Protein AF-A0A3B0WSG7-F1 (afdb_monomer_lite)

InterPro domains:
  IPR001296 Glycosyl transferase, family 1 [PF00534] (66-148)

Secondary structure (DSSP, 8-state):
-HHHHHHHHH-S-EEESSHHHHHHHHHHHTS--GGGEEE-PPP--GGGGS---GGGGTT-SS-PPTT--EEEEES-BSGGG-HHHHHHHHHHHGGG---EEEEES-B-TT-HHHHHHHHT-TTGGGEEEEES--HHHHHHHHHH-SEE-

Sequence (149 aa):
MAGIKTAIKRADKLVAVSSATADAIETIAKHSLGDRLSVIHEGVSDYFYQESTKGCLSCLDDLPEDGVPFFLWTGSLNPRKNLSNVLDAYECIAGNIPQNLVLAGGLGWDNNKSLERISRSKFNDRIHRPGFVSDDQLRALYSSASAFM

pLDDT: mean 94.91, std 4.48, range [59.47, 98.75]

Structure (mmCIF, N/CA/C/O backbone):
data_AF-A0A3B0WSG7-F1
#
_entry.id   AF-A0A3B0WSG7-F1
#
loop_
_atom_site.group_PDB
_atom_site.id
_atom_site.type_symbol
_atom_site.label_atom_id
_atom_site.label_alt_id
_atom_site.label_comp_id
_atom_site.label_asym_id
_atom_site.label_entity_id
_atom_site.label_seq_id
_atom_site.pdbx_PDB_ins_code
_atom_site.Cartn_x
_atom_site.Cartn_y
_atom_site.Cartn_z
_atom_site.occupancy
_atom_site.B_iso_or_equiv
_atom_site.auth_seq_id
_atom_site.auth_comp_id
_atom_site.auth_asym_id
_atom_site.auth_atom_id
_atom_site.pdbx_PDB_model_num
ATOM 1 N N . MET A 1 1 ? 18.872 -9.810 -13.959 1.00 59.47 1 MET A N 1
ATOM 2 C CA . MET A 1 1 ? 19.153 -8.570 -14.732 1.00 59.47 1 MET A CA 1
ATOM 3 C C . MET A 1 1 ? 19.276 -8.754 -16.252 1.00 59.47 1 MET A C 1
ATOM 5 O O . MET A 1 1 ? 19.163 -7.755 -16.953 1.00 59.47 1 MET A O 1
ATOM 9 N N . ALA A 1 2 ? 19.493 -9.963 -16.797 1.00 70.44 2 ALA A N 1
ATOM 10 C CA . ALA A 1 2 ? 19.655 -10.149 -18.249 1.00 70.44 2 ALA A CA 1
ATOM 11 C C . ALA A 1 2 ? 18.424 -9.714 -19.079 1.00 70.44 2 ALA A C 1
ATOM 13 O O . ALA A 1 2 ? 18.592 -9.097 -20.126 1.00 70.44 2 ALA A O 1
ATOM 14 N N . GLY A 1 3 ? 17.202 -9.941 -18.578 1.00 85.25 3 GLY A N 1
ATOM 15 C CA . GLY A 1 3 ? 15.961 -9.596 -19.289 1.00 85.25 3 GLY A CA 1
ATOM 16 C C . GLY A 1 3 ? 15.790 -8.101 -19.586 1.00 85.25 3 GLY A C 1
ATOM 17 O O . GLY A 1 3 ? 15.513 -7.738 -20.724 1.00 85.25 3 GLY A O 1
ATOM 18 N N . ILE A 1 4 ? 16.042 -7.225 -18.605 1.00 88.44 4 ILE A N 1
ATOM 19 C CA . ILE A 1 4 ? 15.897 -5.765 -18.774 1.00 88.44 4 ILE A CA 1
ATOM 20 C C . ILE A 1 4 ? 16.884 -5.224 -19.815 1.00 88.44 4 ILE A C 1
ATOM 22 O O . ILE A 1 4 ? 16.496 -4.466 -20.697 1.00 88.44 4 ILE A O 1
ATOM 26 N N . LYS A 1 5 ? 18.154 -5.649 -19.770 1.00 92.50 5 LYS A N 1
ATOM 27 C CA . LYS A 1 5 ? 19.161 -5.218 -20.756 1.00 92.50 5 LYS A CA 1
ATOM 28 C C . LYS A 1 5 ? 18.789 -5.646 -22.176 1.00 92.50 5 LYS A C 1
ATOM 30 O O . LYS A 1 5 ? 19.021 -4.896 -23.120 1.00 92.50 5 LYS A O 1
ATOM 35 N N . THR A 1 6 ? 18.213 -6.836 -22.329 1.00 94.44 6 THR A N 1
ATOM 36 C CA . THR A 1 6 ? 17.711 -7.313 -23.620 1.00 94.44 6 THR A CA 1
ATOM 37 C C . THR A 1 6 ? 16.527 -6.479 -24.101 1.00 94.44 6 THR A C 1
ATOM 39 O O . THR A 1 6 ? 16.524 -6.080 -25.262 1.00 94.44 6 THR A O 1
ATOM 42 N N . ALA A 1 7 ? 15.571 -6.160 -23.223 1.00 94.25 7 ALA A N 1
ATOM 43 C CA . ALA A 1 7 ? 14.440 -5.296 -23.559 1.00 94.25 7 ALA A CA 1
ATOM 44 C C . ALA A 1 7 ? 14.907 -3.906 -24.021 1.00 94.25 7 ALA A C 1
ATOM 46 O O . ALA A 1 7 ? 14.516 -3.464 -25.095 1.00 94.25 7 ALA A O 1
ATOM 47 N N . ILE A 1 8 ? 15.839 -3.278 -23.292 1.00 95.56 8 ILE A N 1
ATOM 48 C CA . ILE A 1 8 ? 16.425 -1.976 -23.664 1.00 95.56 8 ILE A CA 1
ATOM 49 C C . ILE A 1 8 ? 17.052 -2.017 -25.065 1.00 95.56 8 ILE A C 1
ATOM 51 O O . ILE A 1 8 ? 16.912 -1.081 -25.851 1.00 95.56 8 ILE A O 1
ATOM 55 N N . LYS A 1 9 ? 17.747 -3.107 -25.401 1.00 93.50 9 LYS A N 1
ATOM 56 C CA . LYS A 1 9 ? 18.405 -3.250 -26.706 1.00 93.50 9 LYS A CA 1
ATOM 57 C C . LYS A 1 9 ? 17.440 -3.527 -27.855 1.00 93.50 9 LYS A C 1
ATOM 59 O O . LYS A 1 9 ? 17.749 -3.145 -28.975 1.00 93.50 9 LYS A O 1
ATOM 64 N N . ARG A 1 10 ? 16.341 -4.242 -27.604 1.00 95.06 10 ARG A N 1
ATOM 65 C CA . ARG A 1 10 ? 15.516 -4.840 -28.668 1.00 95.06 10 ARG A CA 1
ATOM 66 C C . ARG A 1 10 ? 14.150 -4.198 -28.861 1.00 95.06 10 ARG A C 1
ATOM 68 O O . ARG A 1 10 ? 13.593 -4.365 -29.933 1.00 95.06 10 ARG A O 1
ATOM 75 N N . ALA A 1 11 ? 13.593 -3.547 -27.845 1.00 96.25 11 ALA A N 1
ATOM 76 C CA . ALA A 1 11 ? 12.258 -2.970 -27.939 1.00 96.25 11 ALA A CA 1
ATOM 77 C C . ALA A 1 11 ? 12.281 -1.657 -28.732 1.00 96.25 11 ALA A C 1
ATOM 79 O O . ALA A 1 11 ? 13.134 -0.805 -28.484 1.00 96.25 11 ALA A O 1
ATOM 80 N N . ASP A 1 12 ? 11.325 -1.452 -29.634 1.00 97.00 12 ASP A N 1
ATOM 81 C CA . ASP A 1 12 ? 11.186 -0.187 -30.369 1.00 97.00 12 ASP A CA 1
ATOM 82 C C . ASP A 1 12 ? 10.800 0.970 -29.435 1.00 97.00 12 ASP A C 1
ATOM 84 O O . ASP A 1 12 ? 11.291 2.093 -29.571 1.00 97.00 12 ASP A O 1
ATOM 88 N N . LYS A 1 13 ? 9.972 0.662 -28.430 1.00 97.38 13 LYS A N 1
ATOM 89 C CA . LYS A 1 13 ? 9.544 1.564 -27.359 1.00 97.38 13 LYS A CA 1
ATOM 90 C C . LYS A 1 13 ? 9.622 0.880 -25.997 1.00 97.38 13 LYS A C 1
ATOM 92 O O . LYS A 1 13 ? 9.387 -0.319 -25.866 1.00 97.38 13 LYS A O 1
ATOM 97 N N . LEU A 1 14 ? 9.926 1.672 -24.980 1.00 97.56 14 LEU A N 1
ATOM 98 C CA . LEU A 1 14 ? 9.943 1.310 -23.572 1.00 97.56 14 LEU A CA 1
ATOM 99 C C . LEU A 1 14 ? 8.928 2.195 -22.857 1.00 97.56 14 LEU A C 1
ATOM 101 O O . LEU A 1 14 ? 8.949 3.415 -23.009 1.00 97.56 14 LEU A O 1
ATOM 105 N N . VAL A 1 15 ? 8.056 1.577 -22.069 1.00 97.50 15 VAL A N 1
ATOM 106 C CA . VAL A 1 15 ? 7.069 2.290 -21.259 1.00 97.50 15 VAL A CA 1
ATOM 107 C C . VAL A 1 15 ? 7.414 2.085 -19.793 1.00 97.50 15 VAL A C 1
ATOM 109 O O . VAL A 1 15 ? 7.521 0.950 -19.328 1.00 97.50 15 VAL A O 1
ATOM 112 N N . ALA A 1 16 ? 7.609 3.186 -19.077 1.00 97.62 16 ALA A N 1
ATOM 113 C CA . ALA A 1 16 ? 7.813 3.203 -17.638 1.00 97.62 16 ALA A CA 1
ATOM 114 C C . ALA A 1 16 ? 6.563 3.750 -16.944 1.00 97.62 16 ALA A C 1
ATOM 116 O O . ALA A 1 16 ? 6.000 4.751 -17.375 1.00 97.62 16 ALA A O 1
ATOM 117 N N . VAL A 1 17 ? 6.165 3.133 -15.831 1.00 97.62 17 VAL A N 1
ATOM 118 C CA . VAL A 1 17 ? 4.973 3.551 -15.064 1.00 97.62 17 VAL A CA 1
ATOM 119 C C . VAL A 1 17 ? 5.186 4.828 -14.235 1.00 97.62 17 VAL A C 1
ATOM 121 O O . VAL A 1 17 ? 4.253 5.388 -13.664 1.00 97.62 17 VAL A O 1
ATOM 124 N N . SER A 1 18 ? 6.432 5.297 -14.128 1.00 98.00 18 SER A N 1
ATOM 125 C CA . SER A 1 18 ? 6.816 6.504 -13.388 1.00 98.00 18 SER A CA 1
ATOM 126 C C . SER A 1 18 ? 8.165 7.044 -13.860 1.00 98.00 18 SER A C 1
ATOM 128 O O . SER A 1 18 ? 8.963 6.301 -14.438 1.00 98.00 18 SER A O 1
ATOM 130 N N . SER A 1 19 ? 8.452 8.312 -13.542 1.00 97.44 19 SER A N 1
ATOM 131 C CA . SER A 1 19 ? 9.776 8.920 -13.738 1.00 97.44 19 SER A CA 1
ATOM 132 C C . SER A 1 19 ? 10.869 8.142 -13.004 1.00 97.44 19 SER A C 1
ATOM 134 O O . SER A 1 19 ? 11.863 7.779 -13.612 1.00 97.44 19 SER A O 1
ATOM 136 N N . ALA A 1 20 ? 10.630 7.737 -11.754 1.00 97.38 20 ALA A N 1
ATOM 137 C CA . ALA A 1 20 ? 11.580 6.922 -10.992 1.00 97.38 20 ALA A CA 1
ATOM 138 C C . ALA A 1 20 ? 11.936 5.596 -11.696 1.00 97.38 20 ALA A C 1
ATOM 140 O O . ALA A 1 20 ? 13.078 5.136 -11.647 1.00 97.38 20 ALA A O 1
ATOM 141 N N . THR A 1 21 ? 10.966 4.969 -12.372 1.00 96.38 21 THR A N 1
ATOM 142 C CA . THR A 1 21 ? 11.221 3.754 -13.163 1.00 96.38 21 THR A CA 1
ATOM 143 C C . THR A 1 21 ? 11.988 4.076 -14.444 1.00 96.38 21 THR A C 1
ATOM 145 O O . THR A 1 21 ? 12.886 3.319 -14.811 1.00 96.38 21 THR A O 1
ATOM 148 N N . ALA A 1 22 ? 11.677 5.193 -15.106 1.00 96.88 22 ALA A N 1
ATOM 149 C CA . ALA A 1 22 ? 12.412 5.668 -16.275 1.00 96.88 22 ALA A CA 1
ATOM 150 C C . ALA A 1 22 ? 13.886 5.955 -15.939 1.00 96.88 22 ALA A C 1
ATOM 152 O O . ALA A 1 22 ? 14.772 5.407 -16.595 1.00 96.88 22 ALA A O 1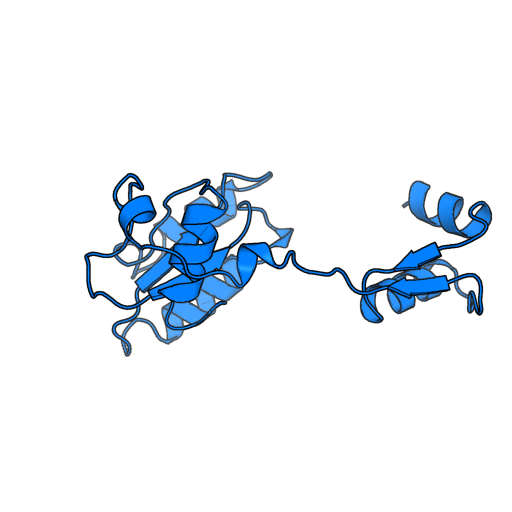
ATOM 153 N N . ASP A 1 23 ? 14.149 6.682 -14.852 1.00 96.81 23 ASP A N 1
ATOM 154 C CA . ASP A 1 23 ? 15.497 6.992 -14.365 1.00 96.81 23 ASP A CA 1
ATOM 155 C C . ASP A 1 23 ? 16.289 5.713 -14.052 1.00 96.81 23 ASP A C 1
ATOM 157 O O . ASP A 1 23 ? 17.471 5.583 -14.387 1.00 96.81 23 ASP A O 1
ATOM 161 N N . ALA A 1 24 ? 15.631 4.715 -13.450 1.00 96.38 24 ALA A N 1
ATOM 162 C CA . ALA A 1 24 ? 16.240 3.416 -13.183 1.00 96.38 24 ALA A CA 1
ATOM 163 C C . ALA A 1 24 ? 16.593 2.663 -14.479 1.00 96.38 24 ALA A C 1
ATOM 165 O O . ALA A 1 24 ? 17.652 2.033 -14.563 1.00 96.38 24 ALA A O 1
ATOM 166 N N . ILE A 1 25 ? 15.737 2.732 -15.503 1.00 96.19 25 ILE A N 1
ATOM 167 C CA . ILE A 1 25 ? 15.999 2.136 -16.819 1.00 96.19 25 ILE A CA 1
ATOM 168 C C . ILE A 1 25 ? 17.192 2.828 -17.490 1.00 96.19 25 ILE A C 1
ATOM 170 O O . ILE A 1 25 ? 18.094 2.131 -17.961 1.00 96.19 25 ILE A O 1
ATOM 174 N N . GLU A 1 26 ? 17.251 4.162 -17.497 1.00 96.38 26 GLU A N 1
ATOM 175 C CA . GLU A 1 26 ? 18.375 4.912 -18.077 1.00 96.38 26 GLU A CA 1
ATOM 176 C C . GLU A 1 26 ? 19.685 4.670 -17.316 1.00 96.38 26 GLU A C 1
ATOM 178 O O . GLU A 1 26 ? 20.734 4.465 -17.931 1.00 96.38 26 GLU A O 1
ATOM 183 N N . THR A 1 27 ? 19.625 4.554 -15.987 1.00 96.69 27 THR A N 1
ATOM 184 C CA . THR A 1 27 ? 20.773 4.157 -15.154 1.00 96.69 27 THR A CA 1
ATOM 185 C C . THR A 1 27 ? 21.321 2.790 -15.578 1.00 96.69 27 THR A C 1
ATOM 187 O O . THR A 1 27 ? 22.534 2.596 -15.694 1.00 96.69 27 THR A O 1
ATOM 190 N N . ILE A 1 28 ? 20.439 1.825 -15.862 1.00 95.88 28 ILE A N 1
ATOM 191 C CA . ILE A 1 28 ? 20.833 0.497 -16.356 1.00 95.88 28 ILE A CA 1
ATOM 192 C C . ILE A 1 28 ? 21.373 0.572 -17.793 1.00 95.88 28 ILE A C 1
ATOM 194 O O . ILE A 1 28 ? 22.318 -0.154 -18.126 1.00 95.88 28 ILE A O 1
ATOM 198 N N . ALA A 1 29 ? 20.787 1.424 -18.638 1.00 94.75 29 ALA A N 1
ATOM 199 C CA . ALA A 1 29 ? 21.210 1.649 -20.017 1.00 94.75 29 ALA A CA 1
ATOM 200 C C . ALA A 1 29 ? 22.574 2.355 -20.103 1.00 94.75 29 ALA A C 1
ATOM 202 O O . ALA A 1 29 ? 23.322 2.116 -21.054 1.00 94.75 29 ALA A O 1
ATOM 203 N N . LYS A 1 30 ? 22.923 3.165 -19.094 1.00 95.94 30 LYS A N 1
ATOM 204 C CA . LYS A 1 30 ? 24.114 4.033 -19.033 1.00 95.94 30 LYS A CA 1
ATOM 205 C C . LYS A 1 30 ? 24.153 5.125 -20.111 1.00 95.94 30 LYS A C 1
ATOM 207 O O . LYS A 1 30 ? 25.223 5.640 -20.421 1.00 95.94 30 LYS A O 1
ATOM 212 N N . HIS A 1 31 ? 23.013 5.434 -20.714 1.00 94.00 31 HIS A N 1
ATOM 213 C CA . HIS A 1 31 ? 22.826 6.505 -21.689 1.00 94.00 31 HIS A CA 1
ATOM 214 C C . HIS A 1 31 ? 21.348 6.898 -21.708 1.00 94.00 31 HIS A C 1
ATOM 216 O O . HIS A 1 31 ? 20.500 6.098 -21.306 1.00 94.00 31 HIS A O 1
ATOM 222 N N . SER A 1 32 ? 21.050 8.107 -22.191 1.00 95.50 32 SER A N 1
ATOM 223 C CA . SER A 1 32 ? 19.661 8.522 -22.375 1.00 95.50 32 SER A CA 1
ATOM 224 C C . SER A 1 32 ? 19.015 7.748 -23.518 1.00 95.50 32 SER A C 1
ATOM 226 O O . SER A 1 32 ? 19.629 7.533 -24.567 1.00 95.50 32 SER A O 1
ATOM 228 N N . LEU A 1 33 ? 17.770 7.330 -23.305 1.00 96.19 33 LEU A N 1
ATOM 229 C CA . LEU A 1 33 ? 16.983 6.585 -24.285 1.00 96.19 33 LEU A CA 1
ATOM 230 C C . LEU A 1 33 ? 16.101 7.500 -25.148 1.00 96.19 33 LEU A C 1
ATOM 232 O O . LEU A 1 33 ? 15.540 7.027 -26.141 1.00 96.19 33 LEU A O 1
ATOM 236 N N . GLY A 1 34 ? 16.020 8.794 -24.811 1.00 95.31 34 GLY A N 1
ATOM 237 C CA . GLY A 1 34 ? 15.264 9.807 -25.550 1.00 95.31 34 GLY A CA 1
ATOM 238 C C . GLY A 1 34 ? 13.836 9.356 -25.857 1.00 95.31 34 GLY A C 1
ATOM 239 O O . GLY A 1 34 ? 13.182 8.719 -25.032 1.00 95.31 34 GLY A O 1
ATOM 240 N N . ASP A 1 35 ? 13.386 9.592 -27.089 1.00 96.00 35 ASP A N 1
ATOM 241 C CA . ASP A 1 35 ? 12.029 9.260 -27.541 1.00 96.00 35 ASP A CA 1
ATOM 242 C C . ASP A 1 35 ? 11.680 7.768 -27.449 1.00 96.00 35 ASP A C 1
ATOM 244 O O . ASP A 1 35 ? 10.510 7.403 -27.574 1.00 96.00 35 ASP A O 1
ATOM 248 N N . ARG A 1 36 ? 12.654 6.866 -27.271 1.00 96.88 36 ARG A N 1
ATOM 249 C CA . ARG A 1 36 ? 12.363 5.435 -27.097 1.00 96.88 36 ARG A CA 1
ATOM 250 C C . ARG A 1 36 ? 11.786 5.112 -25.725 1.00 96.88 36 ARG A C 1
ATOM 252 O O . ARG A 1 36 ? 11.181 4.052 -25.598 1.00 96.88 36 ARG A O 1
ATOM 259 N N . LEU A 1 37 ? 11.954 5.978 -24.728 1.00 97.88 37 LEU A N 1
ATOM 260 C CA . LEU A 1 37 ? 11.421 5.795 -23.384 1.00 97.88 37 LEU A CA 1
ATOM 261 C C . LEU A 1 37 ? 10.303 6.805 -23.124 1.00 97.88 37 LEU A C 1
ATOM 263 O O . LEU A 1 37 ? 10.493 8.009 -23.246 1.00 97.88 37 LEU A O 1
ATOM 267 N N . SER A 1 38 ? 9.128 6.312 -22.750 1.00 98.19 38 SER A N 1
ATOM 268 C CA . SER A 1 38 ? 7.984 7.153 -22.397 1.00 98.19 38 SER A CA 1
ATOM 269 C C . SER A 1 38 ? 7.476 6.797 -21.008 1.00 98.19 38 SER A C 1
ATOM 271 O O . SER A 1 38 ? 7.369 5.620 -20.658 1.00 98.19 38 SER A O 1
ATOM 273 N N . VAL A 1 39 ? 7.152 7.820 -20.218 1.00 98.38 39 VAL A N 1
ATOM 274 C CA . VAL A 1 39 ? 6.482 7.643 -18.929 1.00 98.38 39 VAL A CA 1
ATOM 275 C C . VAL A 1 39 ? 4.980 7.676 -19.166 1.00 98.38 39 VAL A C 1
ATOM 277 O O . VAL A 1 39 ? 4.450 8.680 -19.636 1.00 98.38 39 VAL A O 1
ATOM 280 N N . ILE A 1 40 ? 4.303 6.577 -18.849 1.00 97.81 40 ILE A N 1
ATOM 281 C CA . ILE A 1 40 ? 2.843 6.476 -18.880 1.00 97.81 40 ILE A CA 1
ATOM 282 C C . ILE A 1 40 ? 2.412 6.013 -17.496 1.00 97.81 40 ILE A C 1
ATOM 284 O O . ILE A 1 40 ? 2.643 4.864 -17.128 1.00 97.81 40 ILE A O 1
ATOM 288 N N . HIS A 1 41 ? 1.823 6.923 -16.723 1.00 97.75 41 HIS A N 1
ATOM 289 C CA . HIS A 1 41 ? 1.336 6.606 -15.386 1.00 97.75 41 HIS A CA 1
ATOM 290 C C . HIS A 1 41 ? 0.197 5.587 -15.443 1.00 97.75 41 HIS A C 1
ATOM 292 O O . HIS A 1 41 ? -0.661 5.650 -16.325 1.00 97.75 41 HIS A O 1
ATOM 298 N N . GLU A 1 42 ? 0.194 4.655 -14.491 1.00 97.00 42 GLU A N 1
ATOM 299 C CA . GLU A 1 42 ? -0.926 3.735 -14.320 1.00 97.00 42 GLU A CA 1
ATOM 300 C C . GLU A 1 42 ? -2.179 4.523 -13.927 1.00 97.00 42 GLU A C 1
ATOM 302 O O . GLU A 1 42 ? -2.133 5.420 -13.084 1.00 97.00 42 GLU A O 1
ATOM 307 N N . GLY A 1 43 ? -3.295 4.193 -14.571 1.00 95.75 43 GLY A N 1
ATOM 308 C CA . GLY A 1 43 ? -4.606 4.704 -14.200 1.00 95.75 43 GLY A CA 1
ATOM 309 C C . GLY A 1 43 ? -5.283 3.798 -13.177 1.00 95.75 43 GLY A C 1
ATOM 310 O O . GLY A 1 43 ? -4.903 2.642 -12.992 1.00 95.75 43 GLY A O 1
ATOM 311 N N . VAL A 1 44 ? -6.341 4.314 -12.564 1.00 95.56 44 VAL A N 1
ATOM 312 C CA . VAL A 1 44 ? -7.289 3.526 -11.775 1.00 95.56 44 VAL A CA 1
ATOM 313 C C . VAL A 1 44 ? -8.652 3.580 -12.462 1.00 95.56 44 VAL A C 1
ATOM 315 O O . VAL A 1 44 ? -9.021 4.599 -13.040 1.00 95.56 44 VAL A O 1
ATOM 318 N N . SER A 1 45 ? -9.368 2.456 -12.461 1.00 96.50 45 SER A N 1
ATOM 319 C CA . SER A 1 45 ? -10.690 2.351 -13.087 1.00 96.50 45 SER A CA 1
ATOM 320 C C . SER A 1 45 ? -11.716 3.236 -12.376 1.00 96.50 45 SER A C 1
ATOM 322 O O . SER A 1 45 ? -11.738 3.268 -11.145 1.00 96.50 45 SER A O 1
ATOM 324 N N . ASP A 1 46 ? -12.635 3.841 -13.140 1.00 96.44 46 ASP A N 1
ATOM 325 C CA . ASP A 1 46 ? -13.772 4.622 -12.623 1.00 96.44 46 ASP A CA 1
ATOM 326 C C . ASP A 1 46 ? -14.608 3.856 -11.592 1.00 96.44 46 ASP A C 1
ATOM 328 O O . ASP A 1 46 ? -15.187 4.440 -10.679 1.00 96.44 46 ASP A O 1
ATOM 332 N N . TYR A 1 47 ? -14.611 2.527 -11.695 1.00 95.88 47 TYR A N 1
ATOM 333 C CA . TYR A 1 47 ? -15.234 1.631 -10.731 1.00 95.88 47 TYR A CA 1
ATOM 334 C C . TYR A 1 47 ? -14.761 1.868 -9.283 1.00 95.88 47 TYR A C 1
ATOM 336 O O . TYR A 1 47 ? -15.574 1.811 -8.364 1.00 95.88 47 TYR A O 1
ATOM 344 N N . PHE A 1 48 ? -13.486 2.213 -9.059 1.00 95.06 48 PHE A N 1
ATOM 345 C CA . PHE A 1 48 ? -12.945 2.486 -7.719 1.00 95.06 48 PHE A CA 1
ATOM 346 C C . PHE A 1 48 ? -13.334 3.856 -7.149 1.00 95.06 48 PHE A C 1
ATOM 348 O O . PHE A 1 48 ? -13.156 4.077 -5.954 1.00 95.06 48 PHE A O 1
ATOM 355 N N . TYR A 1 49 ? -13.897 4.747 -7.968 1.00 92.75 49 TYR A N 1
ATOM 356 C CA . TYR A 1 49 ? -14.440 6.032 -7.521 1.00 92.75 49 TYR A CA 1
ATOM 357 C C . TYR A 1 49 ? -15.947 5.986 -7.244 1.00 92.75 49 TYR A C 1
ATOM 359 O O . TYR A 1 49 ? -16.507 6.955 -6.735 1.00 92.75 49 TYR A O 1
ATOM 367 N N . GLN A 1 50 ? -16.618 4.881 -7.577 1.00 93.12 50 GLN A N 1
ATOM 368 C CA . GLN A 1 50 ? -18.037 4.705 -7.285 1.00 93.12 50 GLN A CA 1
ATOM 369 C C . GLN A 1 50 ? -18.262 4.497 -5.788 1.00 93.12 50 GLN A C 1
ATOM 371 O O . GLN A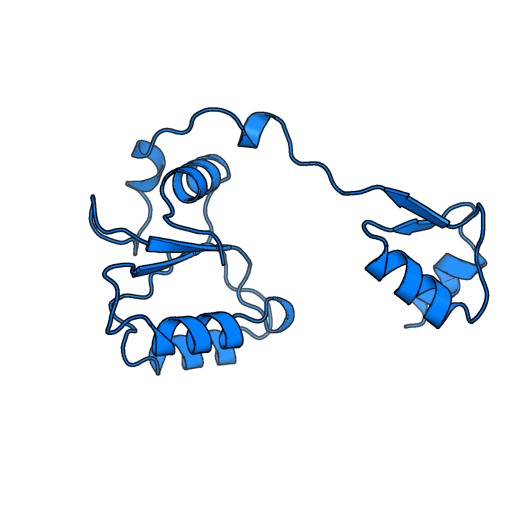 1 50 ? -17.454 3.848 -5.115 1.00 93.12 50 GLN A O 1
ATOM 376 N N . GLU A 1 51 ? -19.403 4.978 -5.287 1.00 89.75 51 GLU A N 1
ATOM 377 C CA . GLU A 1 51 ? -19.812 4.738 -3.904 1.00 89.75 51 GLU A CA 1
ATOM 378 C C . GLU A 1 51 ? -19.816 3.237 -3.579 1.00 89.75 51 GLU A C 1
ATOM 380 O O . GLU A 1 51 ? -20.182 2.376 -4.389 1.00 89.75 51 GLU A O 1
ATOM 385 N N . SER A 1 52 ? -19.372 2.919 -2.369 1.00 90.06 52 SER A N 1
ATOM 386 C CA . SER A 1 52 ? -19.315 1.556 -1.850 1.00 90.06 52 SER A CA 1
ATOM 387 C C . SER A 1 52 ? -20.154 1.440 -0.588 1.00 90.06 52 SER A C 1
ATOM 389 O O . SER A 1 52 ? -20.155 2.341 0.251 1.00 90.06 52 SER A O 1
ATOM 391 N N . THR A 1 53 ? -20.823 0.306 -0.414 1.00 88.50 53 THR A N 1
ATOM 392 C CA . THR A 1 53 ? -21.596 0.009 0.794 1.00 88.50 53 THR A CA 1
ATOM 393 C C . THR A 1 53 ? -20.784 -0.851 1.754 1.00 88.50 53 THR A C 1
ATOM 395 O O . THR A 1 53 ? -20.306 -1.911 1.357 1.00 88.50 53 THR A O 1
ATOM 398 N N . LYS A 1 54 ? -20.726 -0.480 3.040 1.00 88.25 54 LYS A N 1
ATOM 399 C CA . LYS A 1 54 ? -20.030 -1.267 4.080 1.00 88.25 54 LYS A CA 1
ATOM 400 C C . LYS A 1 54 ? -20.595 -2.678 4.288 1.00 88.25 54 LYS A C 1
ATOM 402 O O . LYS A 1 54 ? -19.922 -3.515 4.874 1.00 88.25 54 LYS A O 1
ATOM 407 N N . GLY A 1 55 ? -21.795 -2.972 3.780 1.00 90.62 55 GLY A N 1
ATOM 408 C CA . GLY A 1 55 ? -22.419 -4.294 3.896 1.00 90.62 55 GLY A CA 1
ATOM 409 C C . GLY A 1 55 ? -21.550 -5.442 3.366 1.00 90.62 55 GLY A C 1
ATOM 410 O O . GLY A 1 55 ? -21.602 -6.536 3.922 1.00 90.62 55 GLY A O 1
ATOM 411 N N . CYS A 1 56 ? -20.690 -5.197 2.368 1.00 91.00 56 CYS A N 1
ATOM 412 C CA . CYS A 1 56 ? -19.762 -6.209 1.848 1.00 91.00 56 CYS A CA 1
ATOM 413 C C . CYS A 1 56 ? -18.612 -6.560 2.812 1.00 91.00 56 CYS A C 1
ATOM 415 O O . CYS A 1 56 ? -17.950 -7.577 2.608 1.00 91.00 56 CYS A O 1
ATOM 417 N N . LEU A 1 57 ? -18.376 -5.752 3.853 1.00 94.69 57 LEU A N 1
ATOM 418 C CA . LEU A 1 57 ? -17.356 -6.002 4.877 1.00 94.69 57 LEU A CA 1
ATOM 419 C C . LEU A 1 57 ? -17.838 -6.981 5.953 1.00 94.69 57 LEU A C 1
ATOM 421 O O . LEU A 1 57 ? -17.017 -7.574 6.636 1.00 94.69 57 LEU A O 1
ATOM 425 N N . SER A 1 58 ? -19.153 -7.187 6.080 1.00 91.62 58 SER A N 1
ATOM 426 C CA . SER A 1 58 ? -19.748 -8.037 7.127 1.00 91.62 58 SER A CA 1
ATOM 427 C C . SER A 1 58 ? -19.350 -9.515 7.051 1.00 91.62 58 SER A C 1
ATOM 429 O O . SER A 1 58 ? -19.480 -10.232 8.036 1.00 91.62 58 SER A O 1
ATOM 431 N N . CYS A 1 59 ? -18.883 -9.976 5.889 1.00 91.50 59 CYS A N 1
ATOM 432 C CA . CYS A 1 59 ? -18.395 -11.339 5.687 1.00 91.50 59 CYS A CA 1
ATOM 433 C C . CYS A 1 59 ? -16.875 -11.480 5.849 1.00 91.50 59 CYS A C 1
ATOM 435 O O . CYS A 1 59 ? -16.357 -12.575 5.638 1.00 91.50 59 CYS A O 1
ATOM 437 N N . LEU A 1 60 ? -16.161 -10.393 6.157 1.00 94.06 60 LEU A N 1
ATOM 438 C CA . LEU A 1 60 ? -14.736 -10.447 6.448 1.00 94.06 60 LEU A CA 1
ATOM 439 C C . LEU A 1 60 ? -14.523 -10.768 7.921 1.00 94.06 60 LEU A C 1
ATOM 441 O O . LEU A 1 60 ? -15.066 -10.104 8.804 1.00 94.06 60 LEU A O 1
ATOM 445 N N . ASP A 1 61 ? -13.682 -11.765 8.159 1.00 89.75 61 ASP A N 1
ATOM 446 C CA . ASP A 1 61 ? -13.160 -12.050 9.484 1.00 89.75 61 ASP A CA 1
ATOM 447 C C . ASP A 1 61 ? -12.054 -11.043 9.832 1.00 89.75 61 ASP A C 1
ATOM 449 O O . ASP A 1 61 ? -11.373 -10.524 8.948 1.00 89.75 61 ASP A O 1
ATOM 453 N N . ASP A 1 62 ? -11.848 -10.796 11.126 1.00 96.06 62 ASP A N 1
ATOM 454 C CA . ASP A 1 62 ? -10.755 -9.962 11.644 1.00 96.06 62 ASP A CA 1
ATOM 455 C C . ASP A 1 62 ? -10.717 -8.537 11.054 1.00 96.06 62 ASP A C 1
ATOM 457 O O . ASP A 1 62 ? -9.795 -8.140 10.337 1.00 96.06 62 ASP A O 1
ATOM 461 N N . LEU A 1 63 ? -11.750 -7.763 11.388 1.00 97.50 63 LEU A N 1
ATOM 462 C CA . LEU A 1 63 ? -11.833 -6.316 11.205 1.00 97.50 63 LEU A CA 1
ATOM 463 C C . LEU A 1 63 ? -12.107 -5.628 12.556 1.00 97.50 63 LEU A C 1
ATOM 465 O O . LEU A 1 63 ? -12.608 -6.276 13.478 1.00 97.50 63 LEU A O 1
ATOM 469 N N . PRO A 1 64 ? -11.815 -4.318 12.682 1.00 97.19 64 PRO A N 1
ATOM 470 C CA . PRO A 1 64 ? -12.258 -3.533 13.827 1.00 97.19 64 PRO A CA 1
ATOM 471 C C . PRO A 1 64 ? -13.783 -3.571 13.972 1.00 97.19 64 PRO A C 1
ATOM 473 O O . PRO A 1 64 ? -14.502 -3.650 12.974 1.00 97.19 64 PRO A O 1
ATOM 476 N N . GLU A 1 65 ? -14.273 -3.448 15.206 1.00 94.44 65 GLU A N 1
ATOM 477 C CA . GLU A 1 65 ? -15.705 -3.288 15.467 1.00 94.44 65 GLU A CA 1
ATOM 478 C C . GLU A 1 65 ? -16.277 -2.046 14.762 1.00 94.44 65 GLU A C 1
ATOM 480 O O . GLU A 1 65 ? -15.578 -1.058 14.506 1.00 94.44 65 GLU A O 1
ATOM 485 N N . ASP A 1 66 ? -17.578 -2.080 14.476 1.00 91.38 66 ASP A N 1
ATOM 486 C CA . ASP A 1 66 ? -18.271 -0.984 13.806 1.00 91.38 66 ASP A CA 1
ATOM 487 C C . ASP A 1 66 ? -18.096 0.341 14.571 1.00 91.38 66 ASP A C 1
ATOM 489 O O . ASP A 1 66 ? -18.398 0.460 15.757 1.00 91.38 66 ASP A O 1
ATOM 493 N N . GLY A 1 67 ? -17.601 1.363 13.870 1.00 91.38 67 GLY A N 1
ATOM 494 C CA . GLY A 1 67 ? -17.322 2.686 14.439 1.00 91.38 67 GLY A CA 1
ATOM 495 C C . GLY A 1 67 ? -15.912 2.861 15.011 1.00 91.38 67 GLY A C 1
ATOM 496 O O . GLY A 1 67 ? -15.515 3.999 15.269 1.00 91.38 67 GLY A O 1
ATOM 497 N N . VAL A 1 68 ? -15.121 1.791 15.141 1.00 96.94 68 VAL A N 1
ATOM 498 C CA . VAL A 1 68 ? -13.702 1.897 15.501 1.00 96.94 68 VAL A CA 1
ATOM 499 C C . VAL A 1 68 ? -12.915 2.406 14.285 1.00 96.94 68 VAL A C 1
ATOM 501 O O . VAL A 1 68 ? -12.935 1.776 13.223 1.00 96.94 68 VAL A O 1
ATOM 504 N N . PRO A 1 69 ? -12.223 3.557 14.385 1.00 98.19 69 PRO A N 1
ATOM 505 C CA . PRO A 1 69 ? -11.478 4.101 13.259 1.00 98.19 69 PRO A CA 1
ATOM 506 C C . PRO A 1 69 ? -10.238 3.245 12.980 1.00 98.19 69 PRO A C 1
ATOM 508 O O . PRO A 1 69 ? -9.680 2.623 13.883 1.00 98.19 69 PRO A O 1
ATOM 511 N N . PHE A 1 70 ? -9.761 3.238 11.737 1.00 98.75 70 PHE A N 1
ATOM 512 C CA . PHE A 1 70 ? -8.564 2.485 11.370 1.00 98.75 70 PHE A CA 1
ATOM 513 C C . PHE A 1 70 ? -7.754 3.156 10.262 1.00 98.75 70 PHE A C 1
ATOM 515 O O . PHE A 1 70 ? -8.285 3.909 9.443 1.00 98.75 70 PHE A O 1
ATOM 522 N N . PHE A 1 71 ? -6.461 2.852 10.230 1.00 98.75 71 PHE A N 1
ATOM 523 C CA . PHE A 1 71 ? -5.603 3.050 9.070 1.00 98.75 71 PHE A CA 1
ATOM 524 C C . PHE A 1 71 ? -5.624 1.810 8.188 1.00 98.75 71 PHE A C 1
ATOM 526 O O . PHE A 1 71 ? -5.661 0.686 8.690 1.00 98.75 71 PHE A O 1
ATOM 533 N N . LEU A 1 72 ? -5.585 2.017 6.877 1.00 98.62 72 LEU A N 1
ATOM 534 C CA . LEU A 1 72 ? -5.586 0.947 5.892 1.00 98.62 72 LEU A CA 1
ATOM 535 C C . LEU A 1 72 ? -4.208 0.810 5.254 1.00 98.62 72 LEU A C 1
ATOM 537 O O . LEU A 1 72 ? -3.646 1.784 4.767 1.00 98.62 72 LEU A O 1
ATOM 541 N N . TRP A 1 73 ? -3.724 -0.419 5.179 1.00 98.19 73 TRP A N 1
ATOM 542 C CA . TRP A 1 73 ? -2.611 -0.817 4.330 1.00 98.19 73 TRP A CA 1
ATOM 543 C C . TRP A 1 73 ? -3.087 -1.925 3.396 1.00 98.19 73 TRP A C 1
ATOM 545 O O . TRP A 1 73 ? -3.808 -2.832 3.822 1.00 98.19 73 TRP A O 1
ATOM 555 N N . THR A 1 74 ? -2.680 -1.875 2.126 1.00 97.19 74 THR A N 1
ATOM 556 C CA . THR A 1 74 ? -3.085 -2.881 1.132 1.00 97.19 74 THR A CA 1
ATOM 557 C C . THR A 1 74 ? -1.898 -3.512 0.423 1.00 97.19 74 THR A C 1
ATOM 559 O O . THR A 1 74 ? -1.021 -2.820 -0.104 1.00 97.19 74 THR A O 1
ATOM 562 N N . GLY A 1 75 ? -1.919 -4.835 0.293 1.00 93.94 75 GLY A N 1
ATOM 563 C CA . GLY A 1 75 ? -0.963 -5.572 -0.521 1.00 93.94 75 GLY A CA 1
ATOM 564 C C . GLY A 1 75 ? -0.717 -6.985 -0.019 1.00 93.94 75 GLY A C 1
ATOM 565 O O . GLY A 1 75 ? -0.935 -7.313 1.140 1.00 93.94 75 GLY A O 1
ATOM 566 N N . SER A 1 76 ? -0.210 -7.850 -0.895 1.00 92.62 76 SER A N 1
ATOM 567 C CA . SER A 1 76 ? 0.256 -9.165 -0.453 1.00 92.62 76 SER A CA 1
ATOM 568 C C . SER A 1 76 ? 1.404 -9.006 0.549 1.00 92.62 76 SER A C 1
ATOM 570 O O . SER A 1 76 ? 2.344 -8.256 0.259 1.00 92.62 76 SER A O 1
ATOM 572 N N . LEU A 1 77 ? 1.389 -9.746 1.658 1.00 91.44 77 LEU A N 1
ATOM 573 C CA . LEU A 1 77 ? 2.477 -9.718 2.636 1.00 91.44 77 LEU A CA 1
ATOM 574 C C . LEU A 1 77 ? 3.749 -10.283 2.008 1.00 91.44 77 LEU A C 1
ATOM 576 O O . LEU A 1 77 ? 3.879 -11.491 1.833 1.00 91.44 77 LEU A O 1
ATOM 580 N N . ASN A 1 78 ? 4.670 -9.400 1.645 1.00 92.06 78 ASN A 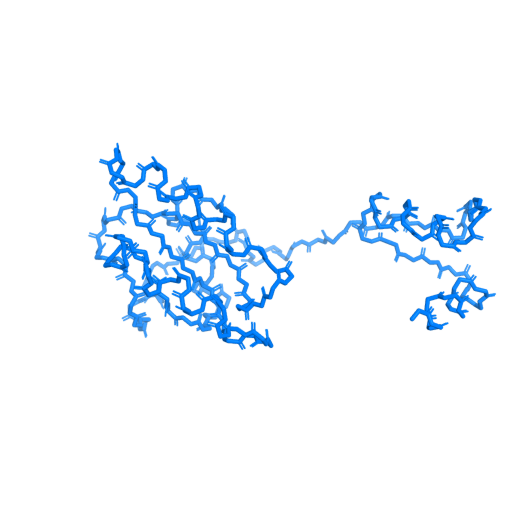N 1
ATOM 581 C CA . ASN A 1 78 ? 5.990 -9.755 1.155 1.00 92.06 78 ASN A CA 1
ATOM 582 C C . ASN A 1 78 ? 6.997 -8.648 1.512 1.00 92.06 78 ASN A C 1
ATOM 584 O O . ASN A 1 78 ? 6.594 -7.500 1.739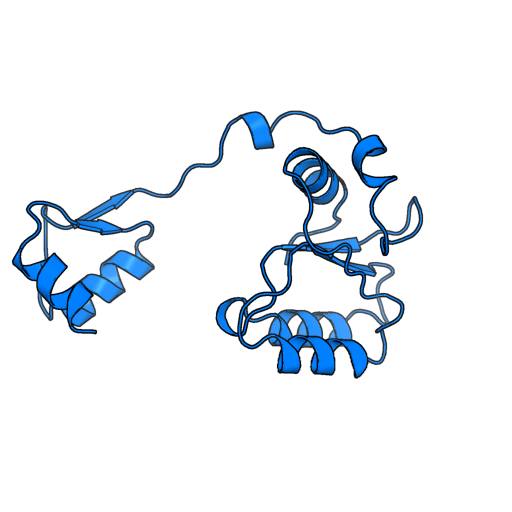 1.00 92.06 78 ASN A O 1
ATOM 588 N N . PRO A 1 79 ? 8.309 -8.944 1.505 1.00 89.81 79 PRO A N 1
ATOM 589 C CA . PRO A 1 79 ? 9.333 -7.978 1.902 1.00 89.81 79 PRO A CA 1
ATOM 590 C C . PRO A 1 79 ? 9.333 -6.684 1.076 1.00 89.81 79 PRO A C 1
ATOM 592 O O . PRO A 1 79 ? 9.684 -5.619 1.578 1.00 89.81 79 PRO A O 1
ATOM 595 N N . ARG A 1 80 ? 8.910 -6.743 -0.193 1.00 93.19 80 ARG A N 1
ATOM 596 C CA . ARG A 1 80 ? 8.945 -5.601 -1.120 1.00 93.19 80 ARG A CA 1
ATOM 597 C C . ARG A 1 80 ? 7.859 -4.559 -0.828 1.00 93.19 80 ARG A C 1
ATOM 599 O O . ARG A 1 80 ? 7.976 -3.432 -1.298 1.00 93.19 80 ARG A O 1
ATOM 606 N N . LYS A 1 81 ? 6.819 -4.915 -0.067 1.00 92.44 81 LYS A N 1
ATOM 607 C CA . LYS A 1 81 ? 5.763 -3.985 0.367 1.00 92.44 81 LYS A CA 1
ATOM 608 C C . LYS A 1 81 ? 6.095 -3.237 1.662 1.00 92.44 81 LYS A C 1
ATOM 610 O O . LYS A 1 81 ? 5.302 -2.412 2.094 1.00 92.44 81 LYS A O 1
ATOM 615 N N . ASN A 1 82 ? 7.262 -3.507 2.253 1.00 92.69 82 ASN A N 1
ATOM 616 C CA . ASN A 1 82 ? 7.815 -2.771 3.390 1.00 92.69 82 ASN A CA 1
ATOM 617 C C . ASN A 1 82 ? 6.864 -2.614 4.598 1.00 92.69 82 ASN A C 1
ATOM 619 O O . ASN A 1 82 ? 6.825 -1.573 5.250 1.00 92.69 82 ASN A O 1
ATOM 623 N N . LEU A 1 83 ? 6.109 -3.670 4.914 1.00 94.69 83 LEU A N 1
ATOM 624 C CA . LEU A 1 83 ? 5.160 -3.674 6.031 1.00 94.69 83 LEU A CA 1
ATOM 625 C C . LEU A 1 83 ? 5.835 -3.431 7.394 1.00 94.69 83 LEU A C 1
ATOM 627 O O . LEU A 1 83 ? 5.210 -2.896 8.302 1.00 94.69 83 LEU A O 1
ATOM 631 N N . SER A 1 84 ? 7.116 -3.775 7.545 1.00 93.75 84 SER A N 1
ATOM 632 C CA . SER A 1 84 ? 7.853 -3.517 8.787 1.00 93.75 84 SER A CA 1
ATOM 633 C C . SER A 1 84 ? 7.871 -2.032 9.153 1.00 93.75 84 SER A C 1
ATOM 635 O O . SER A 1 84 ? 7.567 -1.701 10.291 1.00 93.75 84 SER A O 1
ATOM 637 N N . ASN A 1 85 ? 8.120 -1.140 8.188 1.00 95.50 85 ASN A N 1
ATOM 638 C CA . ASN A 1 85 ? 8.138 0.302 8.452 1.00 95.50 85 ASN A CA 1
ATOM 639 C C . ASN A 1 85 ? 6.756 0.840 8.847 1.00 95.50 85 ASN A C 1
ATOM 641 O O . ASN A 1 85 ? 6.658 1.734 9.682 1.00 95.50 85 ASN A O 1
ATOM 645 N N . VAL A 1 86 ? 5.695 0.287 8.256 1.00 96.69 86 VAL A N 1
ATOM 646 C CA . VAL A 1 86 ? 4.304 0.607 8.610 1.00 96.69 86 VAL A CA 1
ATOM 647 C C . VAL A 1 86 ? 4.016 0.215 10.060 1.00 96.69 86 VAL A C 1
ATOM 649 O O . VAL A 1 86 ? 3.449 1.007 10.810 1.00 96.69 86 VAL A O 1
ATOM 652 N N . LEU A 1 87 ? 4.457 -0.975 10.478 1.00 96.94 87 LEU A N 1
ATOM 653 C CA . LEU A 1 87 ? 4.294 -1.455 11.852 1.00 96.94 87 LEU A CA 1
ATOM 654 C C . LEU A 1 87 ? 5.118 -0.634 12.850 1.00 96.94 87 LEU A C 1
ATOM 656 O O . LEU A 1 87 ? 4.601 -0.281 13.906 1.00 96.94 87 LEU A O 1
ATOM 660 N N . ASP A 1 88 ? 6.357 -0.280 12.504 1.00 96.38 88 ASP A N 1
ATOM 661 C CA . ASP A 1 88 ? 7.211 0.570 13.340 1.00 96.38 88 ASP A CA 1
ATOM 662 C C . ASP A 1 88 ? 6.570 1.953 13.552 1.00 96.38 88 ASP A C 1
ATOM 664 O O . ASP A 1 88 ? 6.458 2.423 14.685 1.00 96.38 88 ASP A O 1
ATOM 668 N N . ALA A 1 89 ? 6.079 2.580 12.477 1.00 96.88 89 ALA A N 1
ATOM 669 C CA . ALA A 1 89 ? 5.394 3.867 12.551 1.00 96.88 89 ALA A CA 1
ATOM 670 C C . ALA A 1 89 ? 4.097 3.784 13.372 1.00 96.88 89 ALA A C 1
ATOM 672 O O . ALA A 1 89 ? 3.841 4.654 14.207 1.00 96.88 89 ALA A O 1
ATOM 673 N N . TYR A 1 90 ? 3.301 2.728 13.174 1.00 97.94 90 TYR A N 1
ATOM 674 C CA . TYR A 1 90 ? 2.070 2.508 13.928 1.00 97.94 90 TYR A CA 1
ATOM 675 C C . TYR A 1 90 ? 2.344 2.350 15.429 1.00 97.94 90 TYR A C 1
ATOM 677 O O . TYR A 1 90 ? 1.705 3.008 16.246 1.00 97.94 90 TYR A O 1
ATOM 685 N N . GLU A 1 91 ? 3.344 1.557 15.818 1.00 97.50 91 GLU A N 1
ATOM 686 C CA . GLU A 1 91 ? 3.698 1.337 17.226 1.00 97.50 91 GLU A CA 1
ATOM 687 C C . GLU A 1 91 ? 4.172 2.599 17.956 1.00 97.50 91 GLU A C 1
ATOM 689 O O . GLU A 1 91 ? 4.006 2.699 19.178 1.00 97.50 91 GLU A O 1
ATOM 694 N N . CYS A 1 92 ? 4.736 3.569 17.233 1.00 97.50 92 CYS A N 1
ATOM 695 C CA . CYS A 1 92 ? 5.101 4.867 17.794 1.00 97.50 92 CYS A CA 1
ATOM 696 C C . CYS A 1 92 ? 3.879 5.699 18.205 1.00 97.50 92 CYS A C 1
ATOM 698 O O . CYS A 1 92 ? 3.968 6.472 19.159 1.00 97.50 92 CYS A O 1
ATOM 700 N N . ILE A 1 93 ? 2.748 5.555 17.507 1.00 97.31 93 ILE A N 1
ATOM 701 C CA . ILE A 1 93 ? 1.580 6.435 17.674 1.00 97.31 93 ILE A CA 1
ATOM 702 C C . ILE A 1 93 ? 0.357 5.742 18.274 1.00 97.31 93 ILE A C 1
ATOM 704 O O . ILE A 1 93 ? -0.475 6.422 18.865 1.00 97.31 93 ILE A O 1
ATOM 708 N N . ALA A 1 94 ? 0.253 4.413 18.188 1.00 97.06 94 ALA A N 1
ATOM 709 C CA . ALA A 1 94 ? -0.940 3.651 18.564 1.00 97.06 94 ALA A CA 1
ATOM 710 C C . ALA A 1 94 ? -1.368 3.849 20.028 1.00 97.06 94 ALA A C 1
ATOM 712 O O . ALA A 1 94 ? -2.558 3.821 20.325 1.00 97.06 94 ALA A O 1
ATOM 713 N N . GLY A 1 95 ? -0.437 4.130 20.946 1.00 97.31 95 GLY A N 1
ATOM 714 C CA . GLY A 1 95 ? -0.772 4.446 22.342 1.00 97.31 95 GLY A CA 1
ATOM 715 C C . GLY A 1 95 ? -1.471 5.799 22.542 1.00 97.31 95 GLY A C 1
ATOM 716 O O . GLY A 1 95 ? -2.056 6.024 23.595 1.00 97.31 95 GLY A O 1
ATOM 717 N N . ASN A 1 96 ? -1.420 6.684 21.544 1.00 98.00 96 ASN A N 1
ATOM 718 C CA . ASN A 1 96 ? -1.920 8.059 21.616 1.00 98.00 96 ASN A CA 1
ATOM 719 C C . ASN A 1 96 ? -3.121 8.312 20.693 1.00 98.00 96 ASN A C 1
ATOM 721 O O . ASN A 1 96 ? -3.625 9.433 20.647 1.00 98.00 96 ASN A O 1
ATOM 725 N N . ILE A 1 97 ? -3.556 7.305 19.931 1.00 97.88 97 ILE A N 1
ATOM 726 C CA . ILE A 1 97 ? -4.629 7.435 18.943 1.00 97.88 97 ILE A CA 1
ATOM 727 C C . ILE A 1 97 ? -5.602 6.250 19.031 1.00 97.88 97 ILE A C 1
ATOM 729 O O . ILE A 1 97 ? -5.177 5.139 19.361 1.00 97.88 97 ILE A O 1
ATOM 733 N N . PRO A 1 98 ? -6.893 6.434 18.700 1.00 97.81 98 PRO A N 1
ATOM 734 C CA . PRO A 1 98 ? -7.872 5.347 18.703 1.00 97.81 98 PRO A CA 1
ATOM 735 C C . PRO A 1 98 ? -7.781 4.427 17.476 1.00 97.81 98 PRO A C 1
ATOM 737 O O . PRO A 1 98 ? -8.334 3.336 17.511 1.00 97.81 98 PRO A O 1
ATOM 740 N N . GLN A 1 99 ? -7.070 4.815 16.411 1.00 98.50 99 GLN A N 1
ATOM 741 C CA . GLN A 1 99 ? -7.042 4.071 15.150 1.00 98.50 99 GLN A CA 1
ATOM 742 C C . GLN A 1 99 ? -6.418 2.680 15.284 1.00 98.50 99 GLN A C 1
ATOM 744 O O . GLN A 1 99 ? -5.280 2.532 15.735 1.00 98.50 99 GLN A O 1
ATOM 749 N N . ASN A 1 100 ? -7.140 1.669 14.817 1.00 98.62 100 ASN A N 1
ATOM 750 C CA . ASN A 1 100 ? -6.601 0.337 14.564 1.00 98.62 100 ASN A CA 1
ATOM 751 C C . ASN A 1 100 ? -5.837 0.311 13.227 1.00 98.62 100 ASN A C 1
ATOM 753 O O . ASN A 1 100 ? -5.825 1.296 12.486 1.00 98.62 100 ASN A O 1
ATOM 757 N N . LEU A 1 101 ? -5.184 -0.804 12.908 1.00 98.62 101 LEU A N 1
ATOM 758 C CA . LEU A 1 101 ? -4.477 -1.002 11.644 1.00 98.62 101 LEU A CA 1
ATOM 759 C C . LEU A 1 101 ? -5.073 -2.196 10.897 1.00 98.62 101 LEU A C 1
ATOM 761 O O . LEU A 1 101 ? -4.986 -3.320 11.374 1.00 98.62 101 LEU A O 1
ATOM 765 N N . VAL A 1 102 ? -5.642 -1.966 9.715 1.00 98.56 102 VAL A N 1
ATOM 766 C CA . VAL A 1 102 ? -6.172 -3.018 8.837 1.00 98.56 102 VAL A CA 1
ATOM 767 C C . VAL A 1 102 ? -5.170 -3.308 7.727 1.00 98.56 102 VAL A C 1
ATOM 769 O O . VAL A 1 102 ? -4.822 -2.428 6.941 1.00 98.56 102 VAL A O 1
ATOM 772 N N . LEU A 1 103 ? -4.724 -4.560 7.648 1.00 97.94 103 LEU A N 1
ATOM 773 C CA . LEU A 1 103 ? -3.799 -5.069 6.641 1.00 97.94 103 LEU A CA 1
ATOM 774 C C . LEU A 1 103 ? -4.568 -5.926 5.626 1.00 97.94 103 LEU A C 1
ATOM 776 O O . LEU A 1 103 ? -4.695 -7.143 5.782 1.00 97.94 103 LEU A O 1
ATOM 780 N N . ALA A 1 104 ? -5.089 -5.286 4.581 1.00 97.50 104 ALA A N 1
ATOM 781 C CA . ALA A 1 104 ? -5.870 -5.946 3.543 1.00 97.50 104 ALA A CA 1
ATOM 782 C C . ALA A 1 104 ? -4.956 -6.531 2.453 1.00 97.50 104 ALA A C 1
ATOM 784 O O . ALA A 1 104 ? -4.339 -5.823 1.654 1.00 97.50 104 ALA A O 1
ATOM 785 N N . GLY A 1 105 ? -4.869 -7.853 2.397 1.00 93.12 105 GLY A N 1
ATOM 786 C CA . GLY A 1 105 ? -4.135 -8.569 1.366 1.00 93.12 105 GLY A CA 1
ATOM 787 C C . GLY A 1 105 ? -3.763 -9.993 1.762 1.00 93.12 105 GLY A C 1
ATOM 788 O O . GLY A 1 105 ? -3.649 -10.350 2.934 1.00 93.12 105 GLY A O 1
ATOM 789 N N . GLY A 1 106 ? -3.566 -10.833 0.747 1.00 91.81 106 GLY A N 1
ATOM 790 C CA . GLY A 1 106 ? -3.193 -12.232 0.939 1.00 91.81 106 GLY A CA 1
ATOM 791 C C . GLY A 1 106 ? -1.747 -12.433 1.407 1.00 91.81 106 GLY A C 1
ATOM 792 O O . GLY A 1 106 ? -0.917 -11.520 1.421 1.00 91.81 106 GLY A O 1
ATOM 793 N N . LEU A 1 107 ? -1.413 -13.679 1.737 1.00 92.25 107 LEU A N 1
ATOM 794 C CA . LEU A 1 107 ? -0.029 -14.081 1.979 1.00 92.25 107 LEU A CA 1
ATOM 795 C C . LEU A 1 107 ? 0.761 -14.037 0.664 1.00 92.25 107 LEU A C 1
ATOM 797 O O . LEU A 1 107 ? 0.435 -14.737 -0.292 1.00 92.25 107 LEU A O 1
ATOM 801 N N . GLY A 1 108 ? 1.796 -13.199 0.610 1.00 90.31 108 GLY A N 1
ATOM 802 C CA . GLY A 1 108 ? 2.765 -13.188 -0.482 1.00 90.31 108 GLY A CA 1
ATOM 803 C C . GLY A 1 108 ? 3.938 -14.132 -0.214 1.00 90.31 108 GLY A C 1
ATOM 804 O O . GLY A 1 108 ? 3.932 -14.930 0.723 1.00 90.31 108 GLY A O 1
ATOM 805 N N . TRP A 1 109 ? 4.974 -14.036 -1.043 1.00 90.88 109 TRP A N 1
ATOM 806 C CA . TRP A 1 109 ? 6.223 -14.773 -0.850 1.00 90.88 109 TRP A CA 1
ATOM 807 C C . TRP A 1 109 ? 7.033 -14.207 0.332 1.00 90.88 109 TRP A C 1
ATOM 809 O O . TRP A 1 109 ? 6.961 -13.012 0.612 1.00 90.88 109 TRP A O 1
ATOM 819 N N . ASP A 1 110 ? 7.807 -15.065 1.010 1.00 89.56 110 ASP A N 1
ATOM 820 C CA . ASP A 1 110 ? 8.652 -14.715 2.175 1.00 89.56 110 ASP A CA 1
ATOM 821 C C . ASP A 1 110 ? 7.920 -13.876 3.246 1.00 89.56 110 ASP A C 1
ATOM 823 O O . ASP A 1 110 ? 8.403 -12.858 3.742 1.00 89.56 110 ASP A O 1
ATOM 827 N N . ASN A 1 111 ? 6.698 -14.296 3.583 1.00 91.00 111 ASN A N 1
ATOM 828 C CA . ASN A 1 111 ? 5.826 -13.574 4.511 1.00 91.00 111 ASN A CA 1
ATOM 829 C C . ASN A 1 111 ? 6.140 -13.838 5.997 1.00 91.00 111 ASN A C 1
ATOM 831 O O . ASN A 1 111 ? 5.685 -13.073 6.845 1.00 91.00 111 ASN A O 1
ATOM 835 N N . ASN A 1 112 ? 6.938 -14.864 6.322 1.00 92.88 112 ASN A N 1
ATOM 836 C CA . ASN A 1 112 ? 7.190 -15.312 7.699 1.00 92.88 112 ASN A CA 1
ATOM 837 C C . ASN A 1 112 ? 7.659 -14.173 8.614 1.00 92.88 112 ASN A C 1
ATOM 839 O O . ASN A 1 112 ? 7.142 -14.009 9.716 1.00 92.88 112 ASN A O 1
ATOM 843 N N . LYS A 1 113 ? 8.581 -13.332 8.127 1.00 89.81 113 LYS A N 1
ATOM 844 C CA . LYS A 1 113 ? 9.083 -12.168 8.875 1.00 89.81 113 LYS A CA 1
ATOM 845 C C . LYS A 1 113 ? 7.988 -11.147 9.165 1.00 89.81 113 LYS A C 1
ATOM 847 O O . LYS A 1 113 ? 7.958 -10.571 10.246 1.00 89.81 113 LYS A O 1
ATOM 852 N N . SER A 1 114 ? 7.085 -10.922 8.213 1.00 91.62 114 SER A N 1
ATOM 853 C CA . SER A 1 114 ? 5.943 -10.028 8.400 1.00 91.62 114 SER A CA 1
ATOM 854 C C . SER A 1 114 ? 4.960 -10.591 9.424 1.00 91.62 114 SER A C 1
ATOM 856 O O . SER A 1 114 ? 4.522 -9.851 10.298 1.00 91.62 114 SER A O 1
ATOM 858 N N . LEU A 1 115 ? 4.653 -11.893 9.362 1.00 93.19 115 LEU A N 1
ATOM 859 C CA . LEU A 1 115 ? 3.785 -12.555 10.345 1.00 93.19 115 LEU A CA 1
ATOM 860 C C . LEU A 1 115 ? 4.357 -12.439 11.762 1.00 93.19 115 LEU A C 1
ATOM 862 O O . LEU A 1 115 ? 3.652 -12.041 12.684 1.00 93.19 115 LEU A O 1
ATOM 866 N N . GLU A 1 116 ? 5.644 -12.745 11.912 1.00 94.12 116 GLU A N 1
ATOM 867 C CA . GLU A 1 116 ? 6.353 -12.669 13.187 1.00 94.12 116 GLU A CA 1
ATOM 868 C C . GLU A 1 116 ? 6.446 -11.231 13.715 1.00 94.12 116 GLU A C 1
ATOM 870 O O . GLU A 1 116 ? 6.289 -10.987 14.910 1.00 94.12 116 GLU A O 1
ATOM 875 N N . ARG A 1 117 ? 6.663 -10.247 12.835 1.00 93.56 117 ARG A N 1
ATOM 876 C CA . ARG A 1 117 ? 6.690 -8.832 13.227 1.00 93.56 117 ARG A CA 1
ATOM 877 C C . ARG A 1 117 ? 5.338 -8.367 13.767 1.00 93.56 117 ARG A C 1
ATOM 879 O O . ARG A 1 117 ? 5.322 -7.589 14.719 1.00 93.56 117 ARG A O 1
ATOM 886 N N . ILE A 1 118 ? 4.240 -8.839 13.174 1.00 94.94 118 ILE A N 1
ATOM 887 C CA . ILE A 1 118 ? 2.874 -8.533 13.616 1.00 94.94 118 ILE A CA 1
ATOM 888 C C . ILE A 1 118 ? 2.593 -9.188 14.968 1.00 94.94 118 ILE A C 1
ATOM 890 O O . ILE A 1 118 ? 2.103 -8.513 15.870 1.00 94.94 118 ILE A O 1
ATOM 894 N N . SER A 1 119 ? 2.933 -10.471 15.143 1.00 95.44 119 SER A N 1
ATOM 895 C CA . SER A 1 119 ? 2.677 -11.193 16.401 1.00 95.44 119 SER A CA 1
ATOM 896 C C . SER A 1 119 ? 3.479 -10.653 17.586 1.00 95.44 119 SER A C 1
ATOM 898 O O . SER A 1 119 ? 3.028 -10.732 18.723 1.00 95.44 119 SER A O 1
ATOM 900 N N . ARG A 1 120 ? 4.656 -10.072 17.331 1.00 96.38 120 ARG A N 1
ATOM 901 C CA . ARG A 1 120 ? 5.497 -9.430 18.354 1.00 96.38 120 ARG A CA 1
ATOM 902 C C . ARG A 1 120 ? 5.079 -7.999 18.693 1.00 96.38 120 ARG A C 1
ATOM 904 O O . ARG A 1 120 ? 5.668 -7.407 19.595 1.00 96.38 120 ARG A O 1
ATOM 911 N N . SER A 1 121 ? 4.117 -7.426 17.971 1.00 96.69 121 SER A N 1
ATOM 912 C CA . SER A 1 121 ? 3.647 -6.078 18.266 1.00 96.69 121 SER A CA 1
ATOM 913 C C . SER A 1 121 ? 2.940 -6.034 19.615 1.00 96.69 121 SER A C 1
ATOM 915 O O . SER A 1 121 ? 2.072 -6.854 19.900 1.00 96.69 121 SER A O 1
ATOM 917 N N . LYS A 1 122 ? 3.247 -5.019 20.426 1.00 96.44 122 LYS A N 1
ATOM 918 C CA . LYS A 1 122 ? 2.519 -4.760 21.680 1.00 96.44 122 LYS A CA 1
ATOM 919 C C . LYS A 1 122 ? 1.062 -4.321 21.463 1.00 96.44 122 LYS A C 1
ATOM 921 O O . LYS A 1 122 ? 0.315 -4.273 22.428 1.00 96.44 122 LYS A O 1
ATOM 926 N N . PHE A 1 123 ? 0.694 -3.983 20.224 1.00 97.50 123 PHE A N 1
ATOM 927 C CA . PHE A 1 123 ? -0.661 -3.611 19.801 1.00 97.50 123 PHE A CA 1
ATOM 928 C C . PHE A 1 123 ? -1.252 -4.645 18.833 1.00 97.50 123 PHE A C 1
ATOM 930 O O . PHE A 1 123 ? -2.028 -4.293 17.947 1.00 97.50 123 PHE A O 1
ATOM 937 N N . ASN A 1 124 ? -0.827 -5.909 18.931 1.00 96.69 124 ASN A N 1
ATOM 938 C CA . ASN A 1 124 ? -1.285 -6.982 18.046 1.00 96.69 124 ASN A CA 1
ATOM 939 C C . ASN A 1 124 ? -2.820 -7.111 18.006 1.00 96.69 124 ASN A C 1
ATOM 941 O O . ASN A 1 124 ? -3.375 -7.345 16.941 1.00 96.69 124 ASN A O 1
ATOM 945 N N . ASP A 1 125 ? -3.485 -6.870 19.133 1.00 97.19 125 ASP A N 1
ATOM 946 C CA . ASP A 1 125 ? -4.942 -6.849 19.305 1.00 97.19 125 ASP A CA 1
ATOM 947 C C . ASP A 1 125 ? -5.659 -5.759 18.489 1.00 97.19 125 ASP A C 1
ATOM 949 O O . ASP A 1 125 ? -6.867 -5.832 18.281 1.00 97.19 125 ASP A O 1
ATOM 953 N N . ARG A 1 126 ? -4.919 -4.755 18.006 1.00 98.06 126 ARG A N 1
ATOM 954 C CA . ARG A 1 126 ? -5.422 -3.658 17.165 1.00 98.06 126 ARG A CA 1
ATOM 955 C C . ARG A 1 126 ? -4.934 -3.746 15.721 1.00 98.06 126 ARG A C 1
ATOM 957 O O . ARG A 1 126 ? -5.145 -2.809 14.946 1.00 98.06 126 ARG A O 1
ATOM 964 N N . ILE A 1 127 ? -4.265 -4.841 15.356 1.00 98.25 127 ILE A N 1
ATOM 965 C CA . ILE A 1 127 ? -3.785 -5.110 14.00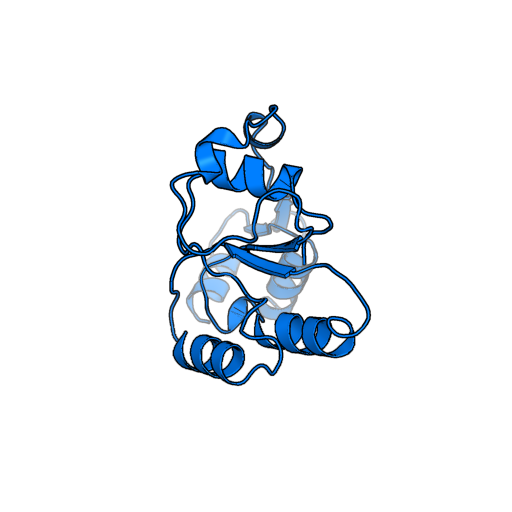0 1.00 98.25 127 ILE A CA 1
ATOM 966 C C . ILE A 1 127 ? -4.632 -6.229 13.397 1.00 98.25 127 ILE A C 1
ATOM 968 O O . ILE A 1 127 ? -4.499 -7.392 13.759 1.00 98.25 127 ILE A O 1
ATOM 972 N N . HIS A 1 128 ? -5.445 -5.857 12.419 1.00 98.12 128 HIS A N 1
ATOM 973 C CA . HIS A 1 128 ? -6.450 -6.693 11.780 1.00 98.12 128 HIS A CA 1
ATOM 974 C C . HIS A 1 128 ? -6.006 -7.156 10.402 1.00 98.12 128 HIS A C 1
ATOM 976 O O . HIS A 1 128 ? -5.375 -6.411 9.645 1.00 98.12 128 HIS A O 1
ATOM 982 N N . ARG A 1 129 ? -6.333 -8.396 10.058 1.00 97.06 129 ARG A N 1
ATOM 983 C CA . ARG A 1 129 ? -5.861 -9.077 8.857 1.00 97.06 129 ARG A CA 1
ATOM 984 C C . ARG A 1 129 ? -6.978 -9.890 8.208 1.00 97.06 129 ARG A C 1
ATOM 986 O O . ARG A 1 129 ? -6.913 -11.121 8.217 1.00 97.06 129 ARG A O 1
ATOM 993 N N . PRO A 1 130 ? -7.900 -9.229 7.494 1.00 97.06 130 PRO A N 1
ATOM 994 C CA . PRO A 1 130 ? -8.978 -9.916 6.782 1.00 97.06 130 PRO A CA 1
ATOM 995 C C . PRO A 1 130 ? -8.486 -10.802 5.623 1.00 97.06 130 PRO A C 1
ATOM 997 O O . PRO A 1 130 ? -9.257 -11.534 5.011 1.00 97.06 130 PRO A O 1
ATOM 1000 N N . GLY A 1 131 ? -7.192 -10.751 5.290 1.00 95.50 131 GLY A N 1
ATOM 1001 C CA . GLY A 1 131 ? -6.617 -11.523 4.198 1.00 95.50 131 GLY A CA 1
ATOM 1002 C C . GLY A 1 131 ? -6.958 -10.912 2.844 1.00 95.50 131 GLY A C 1
ATOM 1003 O O . GLY A 1 131 ? -6.928 -9.694 2.675 1.00 95.50 131 GLY A O 1
ATOM 1004 N N . PHE A 1 132 ? -7.208 -11.759 1.846 1.00 95.25 132 PHE A N 1
ATOM 1005 C CA . PHE A 1 132 ? -7.622 -11.285 0.528 1.00 95.25 132 PHE A CA 1
ATOM 1006 C C . PHE A 1 132 ? -9.040 -10.705 0.596 1.00 95.25 132 PHE A C 1
ATOM 1008 O O . PHE A 1 132 ? -9.934 -11.336 1.148 1.00 95.25 132 PHE A O 1
ATOM 1015 N N . VAL A 1 133 ? -9.236 -9.540 -0.019 1.00 96.38 133 VAL A N 1
ATOM 1016 C CA . VAL A 1 133 ? -10.532 -8.860 -0.114 1.00 96.38 133 VAL A CA 1
ATOM 1017 C C . VAL A 1 133 ? -10.893 -8.651 -1.583 1.00 96.38 133 VAL A C 1
ATOM 1019 O O . VAL A 1 133 ? -10.005 -8.475 -2.419 1.00 96.38 133 VAL A O 1
ATOM 1022 N N . SER A 1 134 ? -12.184 -8.685 -1.908 1.00 96.12 134 SER A N 1
ATOM 1023 C CA . SER A 1 134 ? -12.686 -8.355 -3.246 1.00 96.12 134 SER A CA 1
ATOM 1024 C C . SER A 1 134 ? -12.543 -6.863 -3.548 1.00 96.12 134 SER A C 1
ATOM 1026 O O . SER A 1 134 ? -12.364 -6.055 -2.637 1.00 96.12 134 SER A O 1
ATOM 1028 N N . ASP A 1 135 ? -12.686 -6.464 -4.813 1.00 96.25 135 ASP A N 1
ATOM 1029 C CA . ASP A 1 135 ? -12.633 -5.042 -5.169 1.00 96.25 135 ASP A CA 1
ATOM 1030 C C . ASP A 1 135 ? -13.759 -4.232 -4.498 1.00 96.25 135 ASP A C 1
ATOM 1032 O O . ASP A 1 135 ? -13.520 -3.119 -4.038 1.00 96.25 135 ASP A O 1
ATOM 1036 N N . ASP A 1 136 ? -14.966 -4.794 -4.352 1.00 96.50 136 ASP A N 1
ATOM 1037 C CA . ASP A 1 136 ? -16.062 -4.152 -3.607 1.00 96.50 136 ASP A CA 1
ATOM 1038 C C . ASP A 1 136 ? -15.696 -3.907 -2.138 1.00 96.50 136 ASP A C 1
ATOM 1040 O O . ASP A 1 136 ? -15.975 -2.838 -1.590 1.00 96.50 136 ASP A O 1
ATOM 1044 N N . GLN A 1 137 ? -15.060 -4.890 -1.500 1.00 97.19 137 GLN A N 1
ATOM 1045 C CA . GLN A 1 137 ? -14.576 -4.772 -0.127 1.00 97.19 137 GLN A CA 1
ATOM 1046 C C . GLN A 1 137 ? -13.425 -3.774 -0.032 1.00 97.19 137 GLN A C 1
ATOM 1048 O O . GLN A 1 137 ? -13.394 -2.958 0.882 1.00 97.19 137 GLN A O 1
ATOM 1053 N N . LEU A 1 138 ? -12.506 -3.786 -0.997 1.00 97.19 138 LEU A N 1
ATOM 1054 C CA . LEU A 1 138 ? -11.386 -2.860 -1.056 1.00 97.19 138 LEU A CA 1
ATOM 1055 C C . LEU A 1 138 ? -11.868 -1.408 -1.178 1.00 97.19 138 LEU A C 1
ATOM 1057 O O . LEU A 1 138 ? -11.390 -0.553 -0.435 1.00 97.19 138 LEU A O 1
ATOM 1061 N N . ARG A 1 139 ? -12.859 -1.134 -2.038 1.00 97.06 139 ARG A N 1
ATOM 1062 C CA . ARG A 1 139 ? -13.516 0.184 -2.122 1.00 97.06 139 ARG A CA 1
ATOM 1063 C C . ARG A 1 139 ? -14.122 0.587 -0.777 1.00 97.06 139 ARG A C 1
ATOM 1065 O O . ARG A 1 139 ? -13.833 1.673 -0.283 1.00 97.06 139 ARG A O 1
ATOM 1072 N N . ALA A 1 140 ? -14.875 -0.315 -0.142 1.00 96.62 140 ALA A N 1
ATOM 1073 C CA . ALA A 1 140 ? -15.483 -0.058 1.164 1.00 96.62 140 ALA A CA 1
ATOM 1074 C C . ALA A 1 140 ? -14.453 0.204 2.273 1.00 96.62 140 ALA A C 1
ATOM 1076 O O . ALA A 1 140 ? -14.676 1.077 3.117 1.00 96.62 140 ALA A O 1
ATOM 1077 N N . LEU A 1 141 ? -13.312 -0.490 2.261 1.00 97.19 141 LEU A N 1
ATOM 1078 C CA . LEU A 1 141 ? -12.202 -0.236 3.177 1.00 97.19 141 LEU A CA 1
ATOM 1079 C C . LEU A 1 141 ? -11.568 1.133 2.920 1.00 97.19 141 LEU A C 1
ATOM 1081 O O . LEU A 1 141 ? -11.389 1.886 3.875 1.00 97.19 141 LEU A O 1
ATOM 1085 N N . TYR A 1 142 ? -11.287 1.492 1.662 1.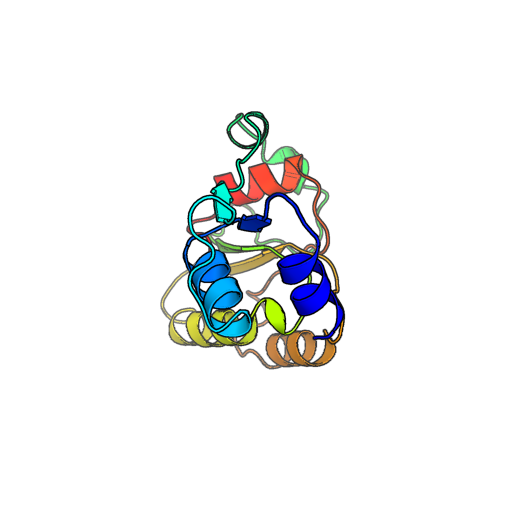00 97.00 142 TYR A N 1
ATOM 1086 C CA . TYR A 1 142 ? -10.751 2.813 1.315 1.00 97.00 142 TYR A CA 1
ATOM 1087 C C . TYR A 1 142 ? -11.674 3.944 1.774 1.00 97.00 142 TYR A C 1
ATOM 1089 O O . TYR A 1 142 ? -11.205 4.895 2.392 1.00 97.00 142 TYR A O 1
ATOM 1097 N N . SER A 1 143 ? -12.982 3.827 1.531 1.00 94.88 143 SER A N 1
ATOM 1098 C CA . SER A 1 143 ? -13.962 4.837 1.949 1.00 94.88 143 SER A CA 1
ATOM 1099 C C . SER A 1 143 ? -14.176 4.902 3.465 1.00 94.88 143 SER A C 1
ATOM 1101 O O . SER A 1 143 ? -14.698 5.899 3.959 1.00 94.88 143 SER A O 1
ATOM 1103 N N . SER A 1 144 ? -13.811 3.854 4.209 1.00 95.06 144 SER A N 1
ATOM 1104 C CA . SER A 1 144 ? -13.989 3.783 5.669 1.00 95.06 144 SER A CA 1
ATOM 1105 C C . SER A 1 144 ? -12.725 4.125 6.460 1.00 95.06 144 SER A C 1
ATOM 1107 O O . SER A 1 144 ? -12.818 4.425 7.651 1.00 95.06 144 SER A O 1
ATOM 1109 N N . ALA A 1 145 ? -11.553 4.058 5.828 1.00 97.31 145 ALA A N 1
ATOM 1110 C CA . ALA A 1 145 ? -10.274 4.289 6.478 1.00 97.31 145 ALA A CA 1
ATOM 1111 C C . ALA A 1 145 ? -10.087 5.766 6.855 1.00 97.31 145 ALA A C 1
ATOM 1113 O O . ALA A 1 145 ? -10.415 6.673 6.095 1.00 97.31 145 ALA A O 1
ATOM 1114 N N . SER A 1 146 ? -9.481 6.015 8.017 1.00 97.88 146 SER A N 1
ATOM 1115 C CA . SER A 1 146 ? -9.054 7.365 8.417 1.00 97.88 146 SER A CA 1
ATOM 1116 C C . SER A 1 146 ? -7.902 7.881 7.554 1.00 97.88 146 SER A C 1
ATOM 1118 O O . SER A 1 146 ? -7.782 9.080 7.321 1.00 97.88 146 SER A O 1
ATOM 1120 N N . ALA A 1 147 ? -7.032 6.972 7.119 1.00 97.38 147 ALA A N 1
ATOM 1121 C CA . ALA A 1 147 ? -5.919 7.235 6.219 1.00 97.38 147 ALA A CA 1
ATOM 1122 C C . ALA A 1 147 ? -5.432 5.921 5.596 1.00 97.38 147 ALA A C 1
ATOM 1124 O O . ALA A 1 147 ? -5.630 4.840 6.157 1.00 97.38 147 ALA A O 1
ATOM 1125 N N . PHE A 1 148 ? -4.769 6.043 4.449 1.00 97.00 148 PHE A N 1
ATOM 1126 C CA . PHE A 1 148 ? -4.035 4.963 3.801 1.00 97.00 148 PHE A CA 1
ATOM 1127 C C . PHE A 1 148 ? -2.537 5.094 4.106 1.00 97.00 148 PHE A C 1
ATOM 1129 O O . PHE A 1 148 ? -2.023 6.216 4.106 1.00 97.00 148 PHE A O 1
ATOM 1136 N N . MET A 1 149 ? -1.858 3.975 4.373 1.00 91.94 149 MET A N 1
ATOM 1137 C CA . MET A 1 149 ? -0.438 3.919 4.753 1.00 91.94 149 MET A CA 1
ATOM 1138 C C . MET A 1 149 ? 0.387 3.012 3.845 1.00 91.94 149 MET A C 1
ATOM 1140 O O . MET A 1 149 ? -0.133 1.961 3.406 1.00 91.94 149 MET A O 1
#

Radius of gyration: 19.47 Å; chains: 1; bounding box: 46×25×53 Å

Foldseek 3Di:
DVVLQCCLVPPQAAEDQDPVRQVVSCVVVVHHPPPRYDYDHDDDDVVLVDDADCPLVPPFPFDDDPPQAAEEEEDAQDVVSVVLVVLVVCLVCVVPDRYAYEYEEAHDPPNPVVVVSLVPRPVVVRYTYSYHDDSSNVSSCVVRHPYYD

Organism: NCBI:txid652676